Protein 3IQT (pdb70)

Organism: Escherichia coli O6:H1 (strain CFT073 / ATCC 700928 / UPEC) (NCBI:txid199310)

CATH classification: 1.20.120.160

Solvent-accessible surface area: 7344 Å² total

Foldseek 3Di:
DPDADPDDPDLLLAFVQVQLCVLQVVDPVSSLCLCLVVLVVVLLVVLVCLQVPVPDPCNLVSLVVSLVVCNNGRGNVVVLSVVQNVCVVVPHDSNVSNSSSVVVNVSVSNVVCSVPPVD

Secondary structure (DSSP, 8-state):
--------S-GGGT--HHHHHHHTTT-HHHHH----TTTHHHHHHHHHHHHTT---TTHHHHHHHHHHHHTTS-----HHHHHHHHHHHTT--GGGGHHHHHHHHH--HHHHHHHHHT-

Structure (mmCIF, N/CA/C/O backbone):
data_3IQT
#
_entry.id   3IQT
#
_cell.length_a   24.316
_cell.length_b   60.359
_cell.length_c   37.156
_cell.angle_alpha   90.000
_cell.angle_beta   108.210
_cell.angle_gamma   90.000
#
_symme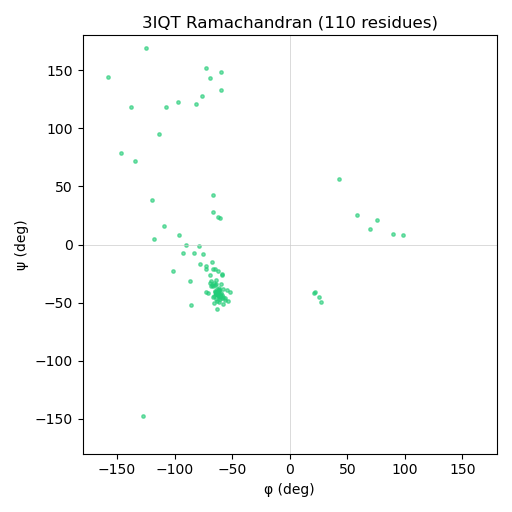try.space_group_name_H-M   'P 1 21 1'
#
loop_
_entity.id
_entity.type
_entity.pdbx_description
1 polymer 'Signal transduction histidine-protein kinase barA'
2 non-polymer 'CALCIUM ION'
3 non-polymer 2-[BIS-(2-HYDROXY-ETHYL)-AMINO]-2-HYDROXYMETHYL-PROPANE-1,3-DIOL
4 water water
#
loop_
_atom_site.group_PDB
_atom_site.id
_atom_site.type_symbol
_atom_site.label_atom_id
_atom_site.label_alt_id
_atom_site.label_comp_id
_atom_site.label_asym_id
_atom_site.label_entity_id
_atom_site.label_seq_id
_atom_site.pdbx_PDB_ins_code
_atom_site.Cartn_x
_atom_site.Cartn_y
_atom_site.Cartn_z
_atom_site.occupancy
_atom_site.B_iso_or_equiv
_atom_site.auth_seq_id
_atom_site.auth_comp_id
_atom_site.auth_asym_id
_atom_site.auth_atom_id
_atom_site.pdbx_PDB_model_num
ATOM 1 N N . SER A 1 1 ? -7.547 15.945 32.247 1.00 21.64 796 SER A N 1
ATOM 2 C CA . SER A 1 1 ? -7.172 17.383 32.278 1.00 21.69 796 SER A CA 1
ATOM 3 C C . SER A 1 1 ? -5.661 17.507 32.205 1.00 21.29 796 SER A C 1
ATOM 4 O O . SER A 1 1 ? -4.964 16.600 32.646 1.00 21.63 796 SER A O 1
ATOM 7 N N . ASN A 1 2 ? -5.149 18.614 31.667 1.00 21.04 797 ASN A N 1
ATOM 8 C CA . ASN A 1 2 ? -3.681 18.863 31.696 1.00 20.98 797 ASN A CA 1
ATOM 9 C C . ASN A 1 2 ? -3.188 19.358 33.050 1.00 21.44 797 ASN A C 1
ATOM 10 O O . ASN A 1 2 ? -1.988 19.293 33.348 1.00 22.22 797 ASN A O 1
ATOM 15 N N . ALA A 1 3 ? -4.113 19.817 33.882 1.00 20.85 798 ALA A N 1
ATOM 16 C CA . ALA A 1 3 ? -3.776 20.506 35.116 1.00 21.01 798 ALA A CA 1
ATOM 17 C C . ALA A 1 3 ? -3.155 19.574 36.129 1.00 19.59 798 ALA A C 1
ATOM 18 O O . ALA A 1 3 ? -3.520 18.393 36.240 1.00 19.81 798 ALA A O 1
ATOM 20 N N . VAL A 1 4 ? -2.197 20.124 36.862 1.00 18.76 799 VAL A N 1
ATOM 21 C CA . VAL A 1 4 ? -1.770 19.521 38.121 1.00 17.77 799 VAL A CA 1
ATOM 22 C C . VAL A 1 4 ? -1.899 20.579 39.200 1.00 17.27 799 VAL A C 1
ATOM 23 O O . VAL A 1 4 ? -2.131 21.751 38.930 1.00 18.83 799 VAL A O 1
ATOM 27 N N . ASN A 1 5 ? -1.766 20.172 40.444 1.00 16.21 800 ASN A N 1
ATOM 28 C CA . ASN A 1 5 ? -1.868 21.113 41.516 1.00 16.78 800 ASN A CA 1
ATOM 29 C C . ASN A 1 5 ? -0.598 21.962 41.631 1.00 18.27 800 ASN A C 1
ATOM 30 O O . ASN A 1 5 ? 0.505 21.428 41.715 1.00 18.21 800 ASN A O 1
ATOM 35 N N . GLU A 1 6 ? -0.778 23.270 41.647 1.00 20.14 801 GLU A N 1
ATOM 36 C CA . GLU A 1 6 ? 0.326 24.195 41.862 1.00 21.75 801 GLU A CA 1
ATOM 37 C C . GLU A 1 6 ? 0.146 25.023 43.126 1.00 21.83 801 GLU A C 1
ATOM 38 O O . GLU A 1 6 ? 0.960 25.903 43.404 1.00 23.49 801 GLU A O 1
ATOM 44 N N . ILE A 1 7 ? -0.898 24.745 43.897 1.00 21.07 802 ILE A N 1
ATOM 45 C CA . ILE A 1 7 ? -1.094 25.428 45.177 1.00 21.50 802 ILE A CA 1
ATOM 46 C C . ILE A 1 7 ? -0.236 24.766 46.249 1.00 20.79 802 ILE A C 1
ATOM 47 O O . ILE A 1 7 ? -0.360 23.555 46.501 1.00 19.99 802 ILE A O 1
ATOM 52 N N . VAL A 1 8 ? 0.648 25.560 46.844 1.00 20.51 803 VAL A N 1
ATOM 53 C CA . VAL A 1 8 ? 1.385 25.151 48.034 1.00 20.53 803 VAL A CA 1
ATOM 54 C C . VAL A 1 8 ? 0.755 25.970 49.158 1.00 20.47 803 VAL A C 1
ATOM 55 O O . VAL A 1 8 ? 0.764 27.215 49.115 1.00 21.49 803 VAL A O 1
ATOM 59 N N . VAL A 1 9 ? 0.167 25.279 50.126 1.00 19.82 804 VAL A N 1
ATOM 60 C CA . VAL A 1 9 ? -0.716 25.939 51.094 1.00 20.26 804 VAL A CA 1
ATOM 61 C C . VAL A 1 9 ? 0.036 26.956 51.951 1.00 20.34 804 VAL A C 1
ATOM 62 O O . VAL A 1 9 ? -0.541 27.978 52.329 1.00 21.03 804 VAL A O 1
ATOM 66 N N . ASN A 1 10 ? 1.303 26.664 52.252 1.00 20.52 805 ASN A N 1
ATOM 67 C CA . ASN A 1 10 ? 2.188 27.507 53.058 1.00 20.79 805 ASN A CA 1
ATOM 68 C C . ASN A 1 10 ? 3.654 27.162 52.739 1.00 20.76 805 ASN A C 1
ATOM 69 O O . ASN A 1 10 ? 3.953 26.006 52.454 1.00 19.27 805 ASN A O 1
ATOM 74 N N . PRO A 1 11 ? 4.579 28.143 52.736 1.00 19.77 806 PRO A N 1
ATOM 75 C CA . PRO A 1 11 ? 5.968 27.766 52.414 1.00 20.17 806 PRO A CA 1
ATOM 76 C C . PRO A 1 11 ? 6.620 26.703 53.335 1.00 19.77 806 PRO A C 1
ATOM 77 O O . PRO A 1 11 ? 7.543 25.987 52.904 1.00 19.48 806 PRO A O 1
ATOM 81 N N . ASN A 1 12 ? 6.155 26.577 54.571 1.00 19.39 807 ASN A N 1
ATOM 82 C CA . ASN A 1 12 ? 6.630 25.488 55.444 1.00 19.57 807 ASN A CA 1
ATOM 83 C C . ASN A 1 12 ? 6.192 24.104 54.982 1.00 18.57 807 ASN A C 1
ATOM 84 O O . ASN A 1 12 ? 6.714 23.104 55.471 1.00 18.63 807 ASN A O 1
ATOM 89 N N . ALA A 1 13 ? 5.224 24.027 54.081 1.00 17.51 808 ALA A N 1
ATOM 90 C CA . ALA A 1 13 ? 4.861 22.778 53.463 1.00 17.39 808 ALA A CA 1
ATOM 91 C C . ALA A 1 13 ? 6.010 22.360 52.549 1.00 17.10 808 ALA A C 1
ATOM 92 O O . ALA A 1 13 ? 6.154 21.182 52.294 1.00 18.06 808 ALA A O 1
ATOM 94 N N . THR A 1 14 ? 6.809 23.317 52.048 1.00 15.42 809 THR A N 1
ATOM 95 C CA . THR A 1 14 ? 7.984 23.020 51.205 1.00 15.06 809 THR A CA 1
ATOM 96 C C . THR A 1 14 ? 9.257 22.725 52.004 1.00 14.84 809 THR A C 1
ATOM 97 O O . THR A 1 14 ? 9.924 21.710 51.793 1.00 14.31 809 THR A O 1
ATOM 101 N N . LEU A 1 15 ? 9.621 23.604 52.915 1.00 14.46 810 LEU A N 1
ATOM 102 C CA . LEU A 1 15 ? 10.803 23.423 53.751 1.00 15.34 810 LEU A CA 1
ATOM 103 C C . LEU A 1 15 ? 10.426 23.844 55.163 1.00 16.36 810 LEU A C 1
ATOM 104 O O . LEU A 1 15 ? 10.049 24.997 55.378 1.00 17.23 810 LEU A O 1
ATOM 109 N N . ASP A 1 16 ? 10.512 22.899 56.102 1.00 16.47 811 ASP A N 1
ATOM 110 C CA . ASP A 1 16 ? 10.247 23.127 57.522 1.00 17.19 811 ASP A CA 1
ATOM 111 C C . ASP A 1 16 ? 11.580 22.943 58.238 1.00 16.95 811 ASP A C 1
ATOM 112 O O . ASP A 1 16 ? 11.994 21.829 58.556 1.00 16.19 811 ASP A O 1
ATOM 117 N N . TRP A 1 17 ? 12.285 24.048 58.457 1.00 17.32 812 TRP A N 1
ATOM 118 C CA . TRP A 1 17 ? 13.630 24.005 59.018 1.00 17.50 812 TRP A CA 1
ATOM 119 C C . TRP A 1 17 ? 13.626 23.547 60.488 1.00 17.00 812 TRP A C 1
ATOM 120 O O . TRP A 1 17 ? 14.565 22.901 60.951 1.00 17.06 812 TRP A O 1
ATOM 131 N N . GLN A 1 18 ? 12.576 23.862 61.220 1.00 17.88 813 GLN A N 1
ATOM 132 C CA . GLN A 1 18 ? 12.545 23.367 62.595 1.00 18.05 813 GLN A CA 1
ATOM 133 C C . GLN A 1 18 ? 12.382 21.830 62.619 1.00 16.90 813 GLN A C 1
ATOM 134 O O . GLN A 1 18 ? 12.974 21.146 63.461 1.00 16.54 813 GLN A O 1
ATOM 140 N N . LEU A 1 19 ? 11.611 21.286 61.678 1.00 15.89 814 LEU A N 1
ATOM 141 C CA . LEU A 1 19 ? 11.551 19.824 61.466 1.00 14.98 814 LEU A CA 1
ATOM 142 C C . LEU A 1 19 ? 12.938 19.280 61.088 1.00 13.73 814 LEU A C 1
ATOM 143 O O . LEU A 1 19 ? 13.407 18.283 61.626 1.00 13.26 814 LEU A O 1
ATOM 148 N N . ALA A 1 20 ? 13.610 19.947 60.156 1.00 12.81 815 ALA A N 1
ATOM 149 C CA . ALA A 1 20 ? 14.945 19.534 59.745 1.00 12.94 815 ALA A CA 1
ATOM 150 C C . ALA A 1 20 ? 15.900 19.466 60.936 1.00 12.64 815 ALA A C 1
ATOM 151 O O . ALA A 1 20 ? 16.636 18.504 61.077 1.00 12.71 815 ALA A O 1
ATOM 153 N N . LEU A 1 21 ? 15.910 20.505 61.765 1.00 13.75 816 LEU A N 1
ATOM 154 C CA . LEU A 1 21 ? 16.782 20.509 62.932 1.00 14.25 816 LEU A CA 1
ATOM 155 C C . LEU A 1 21 ? 16.429 19.386 63.874 1.00 13.51 816 LEU A C 1
ATOM 156 O O . LEU A 1 21 ? 17.315 18.717 64.401 1.00 14.30 816 LEU A O 1
ATOM 161 N N . ARG A 1 22 ? 15.124 19.174 64.080 1.00 13.76 817 ARG A N 1
ATOM 162 C CA . ARG A 1 22 ? 14.638 18.096 64.950 1.00 14.01 817 ARG A CA 1
ATOM 163 C C . ARG A 1 22 ? 15.086 16.702 64.512 1.00 13.14 817 ARG A C 1
ATOM 164 O O . ARG A 1 22 ? 15.197 15.793 65.346 1.00 14.08 817 ARG A O 1
ATOM 172 N N . GLN A 1 23 ? 15.359 16.529 63.219 1.00 13.08 818 GLN A N 1
ATOM 173 C CA . GLN A 1 23 ? 15.815 15.265 62.676 1.00 13.14 818 GLN A CA 1
ATOM 174 C C . GLN A 1 23 ? 17.341 15.122 62.617 1.00 12.79 818 GLN A C 1
ATOM 175 O O . GLN A 1 23 ? 17.856 14.049 62.294 1.00 14.05 818 GLN A O 1
ATOM 181 N N . ALA A 1 24 ? 18.038 16.213 62.919 1.00 12.90 819 ALA A N 1
ATOM 182 C CA . ALA A 1 24 ? 19.503 16.294 62.833 1.00 13.37 819 ALA A CA 1
ATOM 183 C C . ALA A 1 24 ? 20.125 16.606 64.200 1.00 14.02 819 ALA A C 1
ATOM 184 O O . ALA A 1 24 ? 21.111 17.344 64.306 1.00 15.45 819 ALA A O 1
ATOM 186 N N . ALA A 1 25 ? 19.554 16.024 65.249 1.00 13.78 820 ALA A N 1
ATOM 187 C CA . ALA A 1 25 ? 20.071 16.192 66.620 1.00 15.16 820 ALA A CA 1
ATOM 188 C C . ALA A 1 25 ? 20.117 17.638 67.073 1.00 15.73 820 ALA A C 1
ATOM 189 O O . ALA A 1 25 ? 20.904 18.005 67.965 1.00 17.13 820 ALA A O 1
ATOM 191 N N . GLY A 1 26 ? 19.268 18.465 66.485 1.00 16.12 821 GLY A N 1
ATOM 192 C CA . GLY A 1 26 ? 19.234 19.890 66.742 1.00 16.75 821 GLY A CA 1
ATOM 193 C C . GLY A 1 26 ? 20.426 20.665 66.205 1.00 18.02 821 GLY A C 1
ATOM 194 O O . GLY A 1 26 ? 20.620 21.818 66.598 1.00 20.24 821 GLY A O 1
ATOM 195 N N . LYS A 1 27 ? 21.233 20.045 65.343 1.00 17.99 822 LYS A N 1
ATOM 196 C CA . LYS A 1 27 ? 22.514 20.639 64.879 1.00 19.05 822 LYS A CA 1
ATOM 197 C C . LYS A 1 27 ? 22.368 21.331 63.536 1.00 19.17 822 LYS A C 1
ATOM 198 O O . LYS A 1 27 ? 21.963 20.719 62.551 1.00 18.23 822 LYS A O 1
ATOM 204 N N . THR A 1 28 ? 22.705 22.606 63.476 1.00 19.05 823 THR A N 1
ATOM 205 C CA . THR A 1 28 ? 22.641 23.380 62.247 1.00 19.96 823 THR A CA 1
ATOM 206 C C . THR A 1 28 ? 23.550 22.776 61.174 1.00 19.42 823 THR A C 1
ATOM 207 O O . THR A 1 28 ? 23.115 22.624 60.014 1.00 19.35 823 THR A O 1
ATOM 211 N N . ASP A 1 29 ? 24.762 22.379 61.546 1.00 20.34 824 ASP A N 1
ATOM 212 C CA . ASP A 1 29 ? 25.718 21.829 60.572 1.00 21.20 824 ASP A CA 1
ATOM 213 C C . ASP A 1 29 ? 25.223 20.511 59.984 1.00 19.82 824 ASP A C 1
ATOM 214 O O . ASP A 1 29 ? 25.321 20.272 58.772 1.00 19.14 824 ASP A O 1
ATOM 219 N N . LEU A 1 30 ? 24.644 19.659 60.809 1.00 19.27 825 LEU A N 1
ATOM 220 C CA . LEU A 1 30 ? 24.149 18.425 60.277 1.00 18.53 825 LEU A CA 1
ATOM 221 C C . LEU A 1 30 ? 22.905 18.661 59.411 1.00 16.93 825 LEU A C 1
ATOM 222 O O . LEU A 1 30 ? 22.796 18.044 58.363 1.00 16.61 825 LEU A O 1
ATOM 227 N N . ALA A 1 31 ? 21.980 19.528 59.829 1.00 14.97 826 ALA A N 1
ATOM 228 C CA . ALA A 1 31 ? 20.790 19.830 59.022 1.00 14.59 826 ALA A CA 1
ATOM 229 C C . ALA A 1 31 ? 21.198 20.448 57.672 1.00 14.68 826 ALA A C 1
ATOM 230 O O . ALA A 1 31 ? 20.617 20.142 56.604 1.00 14.23 826 ALA A O 1
ATOM 232 N N . ARG A 1 32 ? 22.232 21.286 57.704 1.00 15.49 827 ARG A N 1
ATOM 233 C CA . ARG A 1 32 ? 22.814 21.881 56.504 1.00 16.72 827 ARG A CA 1
ATOM 234 C C . ARG A 1 32 ? 23.275 20.818 55.542 1.00 15.44 827 ARG A C 1
ATOM 235 O O . ARG A 1 32 ? 22.899 20.832 54.346 1.00 15.37 827 ARG A O 1
ATOM 243 N N . ASP A 1 33 ? 24.062 19.886 56.059 1.00 15.74 828 ASP A N 1
ATOM 244 C CA . ASP A 1 33 ? 24.646 18.841 55.251 1.00 15.78 828 ASP A CA 1
ATOM 245 C C . ASP A 1 33 ? 23.618 17.900 54.698 1.00 14.53 828 ASP A C 1
ATOM 246 O O . ASP A 1 33 ? 23.753 17.452 53.563 1.00 14.38 828 ASP A O 1
ATOM 267 N N . LEU A 1 35 ? 20.389 18.693 54.030 1.00 12.48 830 LEU A N 1
ATOM 268 C CA . LEU A 1 35 ? 19.667 19.420 52.997 1.00 12.67 830 LEU A CA 1
ATOM 269 C C . LEU A 1 35 ? 20.520 19.494 51.719 1.00 12.11 830 LEU A C 1
ATOM 270 O O . LEU A 1 35 ? 20.014 19.280 50.615 1.00 12.71 830 LEU A O 1
ATOM 275 N N . GLN A 1 36 ? 21.819 19.744 51.879 1.00 12.25 831 GLN A N 1
ATOM 276 C CA . GLN A 1 36 ? 22.729 19.809 50.755 1.00 12.28 831 GLN A CA 1
ATOM 277 C C . GLN A 1 36 ? 22.745 18.475 50.024 1.00 11.24 831 GLN A C 1
ATOM 278 O O . GLN A 1 36 ? 22.700 18.421 48.795 1.00 12.08 831 GLN A O 1
ATOM 292 N N . LEU A 1 38 ? 20.439 16.159 50.015 1.00 11.41 833 LEU A N 1
ATOM 293 C CA . LEU A 1 38 ? 19.155 15.985 49.332 1.00 11.25 833 LEU A CA 1
ATOM 294 C C . LEU A 1 38 ? 19.154 16.731 48.007 1.00 10.75 833 LEU A C 1
ATOM 295 O O . LEU A 1 38 ? 18.792 16.180 46.973 1.00 10.97 833 LEU A O 1
ATOM 300 N N . LEU A 1 39 ? 19.556 17.996 48.023 1.00 10.56 834 LEU A N 1
ATOM 301 C CA . LEU A 1 39 ? 19.604 18.803 46.796 1.00 10.92 834 LEU A CA 1
ATOM 302 C C . LEU A 1 39 ? 20.499 18.161 45.751 1.00 10.64 834 LEU A C 1
ATOM 303 O O . LEU A 1 39 ? 20.215 18.222 44.557 1.00 11.19 834 LEU A O 1
ATOM 308 N N . ASP A 1 40 ? 21.600 17.578 46.192 1.00 10.79 835 ASP A N 1
ATOM 309 C CA . ASP A 1 40 ? 22.561 16.941 45.264 1.00 11.08 835 ASP A CA 1
ATOM 310 C C . ASP A 1 40 ? 22.061 15.632 44.675 1.00 9.94 835 ASP A C 1
ATOM 311 O O . ASP A 1 40 ? 22.559 15.190 43.655 1.00 11.01 835 ASP A O 1
ATOM 316 N N . PHE A 1 41 ? 21.094 15.013 45.346 1.00 9.85 836 PHE A N 1
ATOM 317 C CA . PHE A 1 41 ? 20.453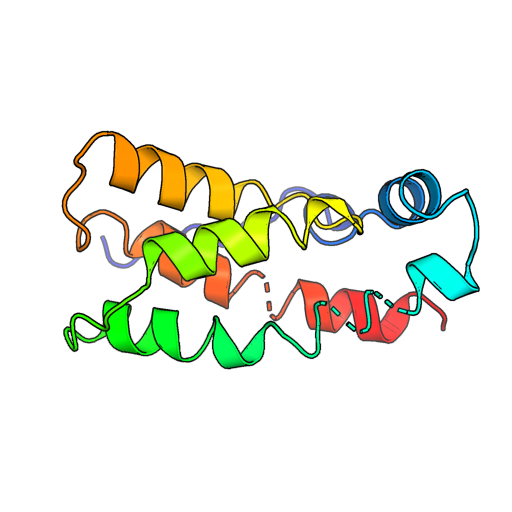 13.782 44.871 1.00 9.78 836 PHE A CA 1
ATOM 318 C C . PHE A 1 41 ? 19.268 14.048 43.915 1.00 10.20 836 PHE A C 1
ATOM 319 O O . PHE A 1 41 ? 18.997 13.252 43.016 1.00 10.94 836 PHE A O 1
ATOM 327 N N . LEU A 1 42 ? 18.568 15.159 44.113 1.00 10.49 837 LEU A N 1
ATOM 328 C CA . LEU A 1 42 ? 17.347 15.413 43.349 1.00 10.49 837 LEU A CA 1
ATOM 329 C C . LEU A 1 42 ? 17.507 15.295 41.838 1.00 10.96 837 LEU A C 1
ATOM 330 O O . LEU A 1 42 ? 16.602 14.773 41.193 1.00 11.05 837 LEU A O 1
ATOM 335 N N . PRO A 1 43 ? 18.621 15.786 41.253 1.00 10.93 838 PRO A N 1
ATOM 336 C CA . PRO A 1 43 ? 18.691 15.680 39.786 1.00 11.30 838 PRO A CA 1
ATOM 337 C C . PRO A 1 43 ? 18.619 14.262 39.225 1.00 11.77 838 PRO A C 1
ATOM 338 O O . PRO A 1 43 ? 18.075 14.035 38.145 1.00 12.25 838 PRO A O 1
ATOM 342 N N . GLU A 1 44 ? 19.163 13.291 39.943 1.00 11.50 839 GLU A N 1
ATOM 343 C CA . GLU A 1 44 ? 19.064 11.899 39.512 1.00 12.72 839 GLU A CA 1
ATOM 344 C C . GLU A 1 44 ? 17.583 11.487 39.490 1.00 11.98 839 GLU A C 1
ATOM 345 O O . GLU A 1 44 ? 17.105 10.823 38.555 1.00 12.77 839 GLU A O 1
ATOM 351 N N . VAL A 1 45 ? 16.849 11.874 40.520 1.00 11.08 840 VAL A N 1
ATOM 352 C CA . VAL A 1 45 ? 15.421 11.558 40.597 1.00 11.15 840 VAL A CA 1
ATOM 353 C C . VAL A 1 45 ? 14.649 12.292 39.496 1.00 11.91 840 VAL A C 1
ATOM 354 O O . VAL A 1 45 ? 13.820 11.687 38.803 1.00 12.16 840 VAL A O 1
ATOM 358 N N . ARG A 1 46 ? 14.944 13.570 39.307 1.00 11.46 841 ARG A N 1
ATOM 359 C CA A ARG A 1 46 ? 14.305 14.348 38.242 0.50 11.70 841 ARG A CA 1
ATOM 360 C CA B ARG A 1 46 ? 14.305 14.351 38.246 0.50 12.01 841 ARG A CA 1
ATOM 361 C C . ARG A 1 46 ? 14.439 13.637 36.911 1.00 11.63 841 ARG A C 1
ATOM 362 O O . ARG A 1 46 ? 13.477 13.534 36.133 1.00 11.96 841 ARG A O 1
ATOM 377 N N . ASN A 1 47 ? 15.647 13.185 36.608 1.00 11.40 842 ASN A N 1
ATOM 378 C CA . ASN A 1 47 ? 15.894 12.611 35.306 1.00 11.32 842 ASN A CA 1
ATOM 379 C C . ASN A 1 47 ? 15.075 11.341 35.095 1.00 11.39 842 ASN A C 1
ATOM 380 O O . ASN A 1 47 ? 14.475 11.141 34.030 1.00 12.63 842 ASN A O 1
ATOM 385 N N . LYS A 1 48 ? 15.005 10.484 36.107 1.00 11.68 843 LYS A N 1
ATOM 386 C CA . LYS A 1 48 ? 14.209 9.265 36.018 1.00 12.59 843 LYS A CA 1
ATOM 387 C C . LYS A 1 48 ? 12.716 9.580 35.876 1.00 12.62 843 LYS A C 1
ATOM 388 O O . LYS A 1 48 ? 12.005 8.928 35.104 1.00 12.27 843 LYS A O 1
ATOM 394 N N . VAL A 1 49 ? 12.245 10.545 36.644 1.00 11.76 844 VAL A N 1
ATOM 395 C CA . VAL A 1 49 ? 10.842 10.940 36.587 1.00 11.78 844 VAL A CA 1
ATOM 396 C C . VAL A 1 49 ? 10.476 11.514 35.215 1.00 11.46 844 VAL A C 1
ATOM 397 O O . VAL A 1 49 ? 9.431 11.153 34.648 1.00 12.03 844 VAL A O 1
ATOM 401 N N . GLU A 1 50 ? 11.347 12.330 34.646 1.00 11.03 845 GLU A N 1
ATOM 402 C CA . GLU A 1 50 ? 11.121 12.860 33.304 1.00 12.26 845 GLU A CA 1
ATOM 403 C C . GLU A 1 50 ? 11.065 11.726 32.282 1.00 13.18 845 GLU A C 1
ATOM 404 O O . GLU A 1 50 ? 10.210 11.728 31.386 1.00 13.52 845 GLU A O 1
ATOM 410 N N . GLU A 1 51 ? 11.968 10.756 32.390 1.00 13.36 846 GLU A N 1
ATOM 411 C CA . GLU A 1 51 ? 11.959 9.590 31.486 1.00 14.47 846 GLU A CA 1
ATOM 412 C C . GLU A 1 51 ? 10.610 8.852 31.566 1.00 14.20 846 GLU A C 1
ATOM 413 O O . GLU A 1 51 ? 10.027 8.477 30.551 1.00 14.27 846 GLU A O 1
ATOM 419 N N . GLN A 1 52 ? 10.123 8.633 32.775 1.00 13.76 847 GLN A N 1
ATOM 420 C CA . GLN A 1 52 ? 8.832 8.010 32.992 1.00 14.12 847 GLN A CA 1
ATOM 421 C C . GLN A 1 52 ? 7.706 8.820 32.336 1.00 14.19 847 GLN A C 1
ATOM 422 O O . GLN A 1 52 ? 6.827 8.262 31.653 1.00 15.78 847 GLN A O 1
ATOM 428 N N . LEU A 1 53 ? 7.721 10.133 32.537 1.00 14.14 848 LEU A N 1
ATOM 429 C CA . LEU A 1 53 ? 6.683 11.028 32.027 1.00 14.02 848 LEU A CA 1
ATOM 430 C C . LEU A 1 53 ? 6.596 11.045 30.502 1.00 15.37 848 LEU A C 1
ATOM 431 O O . LEU A 1 53 ? 5.561 11.412 29.955 1.00 16.31 848 LEU A O 1
ATOM 436 N N . VAL A 1 54 ? 7.676 10.676 29.818 1.00 16.20 849 VAL A N 1
ATOM 437 C CA . VAL A 1 54 ? 7.677 10.662 28.343 1.00 18.93 849 VAL A CA 1
ATOM 438 C C . VAL A 1 54 ? 7.690 9.255 27.733 1.00 19.81 849 VAL A C 1
ATOM 439 O O . VAL A 1 54 ? 7.850 9.109 26.505 1.00 22.62 849 VAL A O 1
ATOM 443 N N . GLY A 1 55 ? 7.372 8.236 28.510 1.00 21.23 850 GLY A N 1
ATOM 444 C CA . GL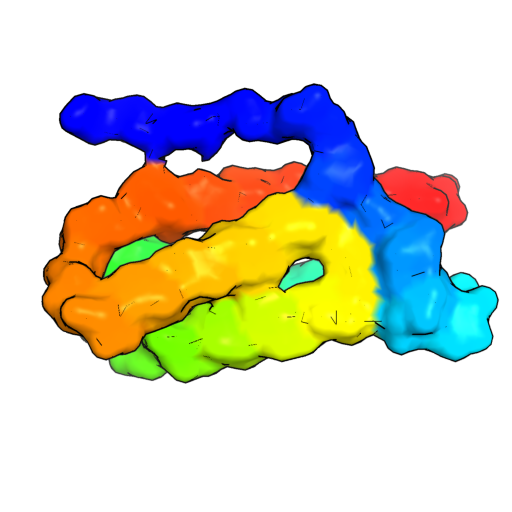Y A 1 55 ? 7.119 6.905 27.964 1.00 22.30 850 GLY A CA 1
ATOM 445 C C . GLY A 1 55 ? 8.326 5.998 27.849 1.00 23.30 850 GLY A C 1
ATOM 446 O O . GLY A 1 55 ? 8.209 4.915 27.282 1.00 24.67 850 GLY A O 1
ATOM 447 N N . GLU A 1 56 ? 9.470 6.393 28.414 1.00 22.79 851 GLU A N 1
ATOM 448 C CA . GLU A 1 56 ? 10.678 5.566 28.346 1.00 22.97 851 GLU A CA 1
ATOM 449 C C . GLU A 1 56 ? 10.651 4.356 29.282 1.00 22.97 851 GLU A C 1
ATOM 450 O O . GLU A 1 56 ? 11.526 3.509 29.182 1.00 23.48 851 GLU A O 1
ATOM 456 N N . ASN A 1 57 ? 9.652 4.259 30.164 1.00 22.04 852 ASN A N 1
ATOM 457 C CA . ASN A 1 57 ? 9.487 3.144 31.094 1.00 22.85 852 ASN A CA 1
ATOM 458 C C . ASN A 1 57 ? 10.829 2.777 31.697 1.00 21.82 852 ASN A C 1
ATOM 459 O O . ASN A 1 57 ? 11.272 1.632 31.582 1.00 23.36 852 ASN A O 1
ATOM 464 N N . PRO A 1 58 ? 11.505 3.752 32.335 1.00 20.40 853 PRO A N 1
ATOM 465 C CA . PRO A 1 58 ? 12.778 3.451 32.964 1.00 20.14 853 PRO A CA 1
ATOM 466 C C . PRO A 1 58 ? 12.685 2.384 34.042 1.00 21.17 853 PRO A C 1
ATOM 467 O O . PRO A 1 58 ? 11.687 2.293 34.740 1.00 22.36 853 PRO A O 1
ATOM 471 N N . GLU A 1 59 ? 13.751 1.613 34.205 1.00 22.04 854 GLU A N 1
ATOM 472 C CA . 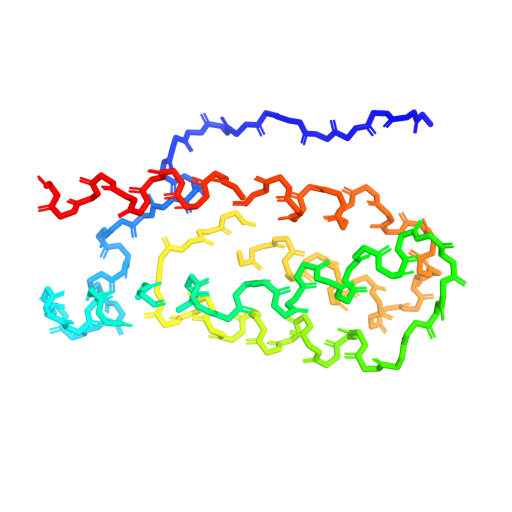GLU A 1 59 ? 13.855 0.675 35.302 1.00 23.32 854 GLU A CA 1
ATOM 473 C C . GLU A 1 59 ? 14.083 1.430 36.607 1.00 22.66 854 GLU A C 1
ATOM 474 O O . GLU A 1 59 ? 14.624 2.533 36.610 1.00 22.86 854 GLU A O 1
ATOM 480 N N . GLY A 1 60 ? 13.631 0.829 37.689 1.00 22.30 855 GLY A N 1
ATOM 481 C CA . GLY A 1 60 ? 13.957 1.298 39.026 1.00 21.55 855 GLY A CA 1
ATOM 482 C C . GLY A 1 60 ? 13.238 2.540 39.510 1.00 20.93 855 GLY A C 1
ATOM 483 O O . GLY A 1 60 ? 13.725 3.169 40.444 1.00 21.04 855 GLY A O 1
ATOM 484 N N . LEU A 1 61 ? 12.088 2.896 38.930 1.00 19.83 856 LEU A N 1
ATOM 485 C CA . LEU A 1 61 ? 11.372 4.118 39.352 1.00 18.87 856 LEU A CA 1
ATOM 486 C C . LEU A 1 61 ? 10.904 4.035 40.800 1.00 17.90 856 LEU A C 1
ATOM 487 O O . LEU A 1 61 ? 11.205 4.917 41.600 1.00 15.96 856 LEU A O 1
ATOM 492 N N . VAL A 1 62 ? 10.136 3.007 41.150 1.00 18.19 857 VAL A N 1
ATOM 493 C CA . VAL A 1 62 ? 9.571 2.945 42.499 1.00 18.77 857 VAL A CA 1
ATOM 494 C C . VAL A 1 62 ? 10.689 2.855 43.549 1.00 17.78 857 VAL A C 1
ATOM 495 O O . VAL A 1 62 ? 10.600 3.484 44.604 1.00 16.64 857 VAL A O 1
ATOM 499 N N . ASP A 1 63 ? 11.753 2.121 43.270 1.00 17.42 858 ASP A N 1
ATOM 500 C CA . ASP A 1 63 ? 12.850 2.046 44.223 1.00 18.36 858 ASP A CA 1
ATOM 501 C C . ASP A 1 63 ? 13.569 3.395 44.397 1.00 16.37 858 ASP A C 1
ATOM 502 O O . ASP A 1 63 ? 13.970 3.738 45.510 1.00 15.76 858 ASP A O 1
ATOM 507 N N . LEU A 1 64 ? 13.659 4.202 43.346 1.00 15.68 859 LEU A N 1
ATOM 508 C CA . LEU A 1 64 ? 14.261 5.519 43.468 1.00 14.63 859 LEU A CA 1
ATOM 509 C C . LEU A 1 64 ? 13.339 6.474 44.232 1.00 13.66 859 LEU A C 1
ATOM 510 O O . LEU A 1 64 ? 13.812 7.260 45.062 1.00 12.75 859 LEU A O 1
ATOM 515 N N . ILE A 1 65 ? 12.038 6.425 43.972 1.00 13.10 860 ILE A N 1
ATOM 516 C CA . ILE A 1 65 ? 11.076 7.235 44.749 1.00 13.04 860 ILE A CA 1
ATOM 517 C C . ILE A 1 65 ? 11.101 6.840 46.228 1.00 12.48 860 ILE A C 1
ATOM 518 O O . ILE A 1 65 ? 11.063 7.687 47.105 1.00 11.85 860 ILE A O 1
ATOM 523 N N . HIS A 1 66 ? 11.231 5.544 46.507 1.00 12.18 861 HIS A N 1
ATOM 524 C CA . HIS A 1 66 ? 11.363 5.074 47.864 1.00 12.38 861 HIS A CA 1
ATOM 525 C C . HIS A 1 66 ? 12.614 5.641 48.531 1.00 11.98 861 HIS A C 1
ATOM 526 O O . HIS A 1 66 ? 12.569 6.072 49.689 1.00 12.83 861 HIS A O 1
ATOM 533 N N . LYS A 1 67 ? 13.733 5.637 47.811 1.00 12.45 862 LYS A N 1
ATOM 534 C CA . LYS A 1 67 ? 14.961 6.220 48.333 1.00 13.04 862 LYS A CA 1
ATOM 535 C C . LYS A 1 67 ? 14.797 7.692 48.615 1.00 12.30 862 LYS A C 1
ATOM 536 O O . LYS A 1 67 ? 15.271 8.168 49.650 1.00 13.54 862 LYS A O 1
ATOM 542 N N . LEU A 1 68 ? 14.131 8.437 47.728 1.00 11.87 863 LEU A N 1
ATOM 543 C CA . LEU A 1 68 ? 13.911 9.856 47.985 1.00 11.53 863 LEU A CA 1
ATOM 544 C C . LEU A 1 68 ? 13.019 10.050 49.201 1.00 11.53 863 LEU A C 1
ATOM 545 O O . LEU A 1 68 ? 13.303 10.906 50.016 1.00 11.57 863 LEU A O 1
ATOM 550 N N . HIS A 1 69 ? 11.984 9.228 49.355 1.00 11.60 864 HIS A N 1
ATOM 551 C CA . HIS A 1 69 ? 11.116 9.310 50.518 1.00 12.50 864 HIS A CA 1
ATOM 552 C C . HIS A 1 69 ? 11.928 9.167 51.795 1.00 13.02 864 HIS A C 1
ATOM 553 O O . HIS A 1 69 ? 11.750 9.929 52.752 1.00 14.12 864 HIS A O 1
ATOM 560 N N . GLY A 1 70 ? 12.809 8.180 51.812 1.00 14.05 865 GLY A N 1
ATOM 561 C CA . GLY A 1 70 ? 13.657 7.963 52.981 1.00 15.25 865 GLY A CA 1
ATOM 562 C C . GLY A 1 70 ? 14.585 9.133 53.231 1.00 15.56 865 GLY A C 1
ATOM 563 O O . GLY A 1 70 ? 14.771 9.559 54.376 1.00 17.00 865 GLY A O 1
ATOM 564 N N A SER A 1 71 ? 15.199 9.651 52.188 0.70 15.48 866 SER A N 1
ATOM 565 N N B SER A 1 71 ? 15.194 9.646 52.160 0.30 15.54 866 SER A N 1
ATOM 566 C CA A SER A 1 71 ? 16.085 10.796 52.305 0.70 15.31 866 SER A CA 1
ATOM 567 C CA B SER A 1 71 ? 16.085 10.819 52.206 0.30 15.18 866 SER A CA 1
ATOM 568 C C A SER A 1 71 ? 15.345 12.010 52.880 0.70 14.28 866 SER A C 1
ATOM 569 C C B SER A 1 71 ? 15.380 12.036 52.808 0.30 14.65 866 SER A C 1
ATOM 570 O O A SER A 1 71 ? 15.866 12.727 53.734 0.70 14.64 866 SER A O 1
ATOM 571 O O B SER A 1 71 ? 15.971 12.781 53.592 0.30 15.01 866 SER A O 1
ATOM 576 N N . CYS A 1 72 ? 14.124 12.245 52.428 1.00 14.00 867 CYS A N 1
ATOM 577 C CA . CYS A 1 72 ? 13.340 13.345 52.970 1.00 13.85 867 CYS A CA 1
ATOM 578 C C . CYS A 1 72 ? 13.197 13.272 54.482 1.00 13.84 867 CYS A C 1
ATOM 579 O O . CYS A 1 72 ? 13.186 14.293 55.161 1.00 14.21 867 CYS A O 1
ATOM 582 N N . GLY A 1 73 ? 13.129 12.063 55.008 1.00 14.97 868 GLY A N 1
ATOM 583 C CA . GLY A 1 73 ? 12.997 11.855 56.423 1.00 16.04 868 GLY A CA 1
ATOM 584 C C . GLY A 1 73 ? 14.191 12.330 57.228 1.00 15.34 868 GLY A C 1
ATOM 585 O O . GLY A 1 73 ? 14.060 12.573 58.442 1.00 17.93 868 GLY A O 1
ATOM 586 N N . TYR A 1 74 ? 15.346 12.479 56.602 1.00 14.88 869 TYR A N 1
ATOM 587 C CA . TYR A 1 74 ? 16.518 13.033 57.285 1.00 15.26 869 TYR A CA 1
ATOM 588 C C . TYR A 1 74 ? 16.543 14.538 57.321 1.00 15.05 869 TYR A C 1
ATOM 589 O O . TYR A 1 74 ? 17.415 15.115 57.985 1.00 15.84 869 TYR A O 1
ATOM 598 N N . SER A 1 75 ? 15.602 15.171 56.620 1.00 13.64 870 SER A N 1
ATOM 599 C CA . SER A 1 75 ? 15.523 16.640 56.514 1.00 14.06 870 SER A CA 1
ATOM 600 C C . SER A 1 75 ? 14.104 17.083 56.890 1.00 13.19 870 SER A C 1
ATOM 601 O O . SER A 1 75 ? 13.463 16.451 57.744 1.00 14.70 870 SER A O 1
ATOM 604 N N . GLY A 1 76 ? 13.595 18.155 56.286 1.00 12.41 871 GLY A N 1
ATOM 605 C CA . GLY A 1 76 ? 12.292 18.708 56.612 1.00 12.90 871 GLY A CA 1
ATOM 606 C C . GLY A 1 76 ? 11.656 19.293 55.375 1.00 11.83 871 GLY A C 1
ATOM 607 O O . GLY A 1 76 ? 11.642 20.501 55.188 1.00 13.47 871 GLY A O 1
ATOM 608 N N . VAL A 1 77 ? 11.097 18.421 54.547 1.00 11.70 872 VAL A N 1
ATOM 609 C CA . VAL A 1 77 ? 10.527 18.777 53.252 1.00 11.12 872 VAL A CA 1
ATOM 610 C C . VAL A 1 77 ? 9.151 18.093 53.106 1.00 11.71 872 VAL A C 1
ATOM 611 O O . VAL A 1 77 ? 8.975 17.143 52.358 1.00 12.08 872 VAL A O 1
ATOM 615 N N . PRO A 1 78 ? 8.159 18.588 53.853 1.00 12.61 873 PRO A N 1
ATOM 616 C CA . PRO A 1 78 ? 6.927 17.801 53.978 1.00 13.77 873 PRO A CA 1
ATOM 617 C C . PRO A 1 78 ? 6.177 17.503 52.688 1.00 12.96 873 PRO A C 1
ATOM 618 O O . PRO A 1 78 ? 5.722 16.385 52.492 1.00 14.00 873 PRO A O 1
ATOM 622 N N . ARG A 1 79 ? 6.002 18.488 51.817 1.00 13.10 874 ARG A N 1
ATOM 623 C CA . ARG A 1 79 ? 5.264 18.244 50.579 1.00 12.47 874 ARG A CA 1
ATOM 624 C C . ARG A 1 79 ? 5.952 17.206 49.709 1.00 12.56 874 ARG A C 1
ATOM 625 O O . ARG A 1 79 ? 5.309 16.302 49.154 1.00 13.92 874 ARG A O 1
ATOM 641 N N . LYS A 1 81 ? 8.042 14.871 50.664 1.00 12.95 876 LYS A N 1
ATOM 642 C CA . LYS A 1 81 ? 7.977 13.561 51.309 1.00 13.43 876 LYS A CA 1
ATOM 643 C C . LYS A 1 81 ? 6.605 12.916 51.058 1.00 13.29 876 LYS A C 1
ATOM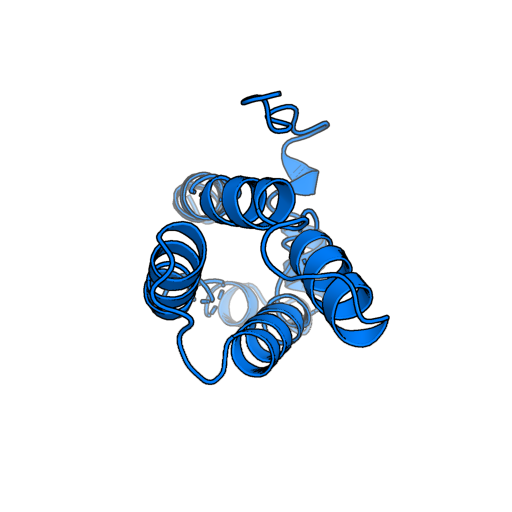 644 O O . LYS A 1 81 ? 6.506 11.750 50.717 1.00 14.09 876 LYS A O 1
ATOM 650 N N . ASN A 1 82 ? 5.561 13.702 51.214 1.00 13.65 877 ASN A N 1
ATOM 651 C CA . ASN A 1 82 ? 4.212 13.195 50.972 1.00 13.22 877 ASN A CA 1
ATOM 652 C C . ASN A 1 82 ? 3.900 12.888 49.510 1.00 13.42 877 ASN A C 1
ATOM 653 O O . ASN A 1 82 ? 3.147 11.961 49.210 1.00 14.12 877 ASN A O 1
ATOM 658 N N . LEU A 1 83 ? 4.461 13.650 48.584 1.00 13.06 878 LEU A N 1
ATOM 659 C CA . LEU A 1 83 ? 4.356 13.283 47.170 1.00 12.97 878 LEU A CA 1
ATOM 660 C C . LEU A 1 83 ? 4.985 11.925 46.902 1.00 12.39 878 LEU A C 1
ATOM 661 O O . LEU A 1 83 ? 4.430 11.089 46.194 1.00 13.60 878 LEU A O 1
ATOM 666 N N . CYS A 1 84 ? 6.159 11.693 47.485 1.00 13.00 879 CYS A N 1
ATOM 667 C CA . CYS A 1 84 ? 6.813 10.404 47.326 1.00 14.28 879 CYS A CA 1
ATOM 668 C C . CYS A 1 84 ? 5.943 9.290 47.910 1.00 14.04 879 CYS A C 1
ATOM 669 O O . CYS A 1 84 ? 5.850 8.215 47.338 1.00 14.75 879 CYS A O 1
ATOM 672 N N . GLN A 1 85 ? 5.305 9.566 49.040 1.00 15.20 880 GLN A N 1
ATOM 673 C CA . GLN A 1 85 ? 4.382 8.586 49.656 1.00 16.61 880 GLN A CA 1
ATOM 674 C C . GLN A 1 85 ? 3.203 8.328 48.725 1.00 16.78 880 GLN A C 1
ATOM 675 O O . GLN A 1 85 ? 2.866 7.159 48.469 1.00 18.33 880 GLN A O 1
ATOM 681 N N . LEU A 1 86 ? 2.569 9.373 48.213 1.00 17.07 881 LEU A N 1
ATOM 682 C CA . LEU A 1 86 ? 1.463 9.197 47.240 1.00 17.15 881 LEU A CA 1
ATOM 683 C C . LEU A 1 86 ? 1.876 8.338 46.054 1.00 16.23 881 LEU A C 1
ATOM 684 O O . LEU A 1 86 ? 1.154 7.431 45.640 1.00 17.24 881 LEU A O 1
ATOM 689 N N . ILE A 1 87 ? 3.018 8.647 45.450 1.00 14.46 882 ILE A N 1
ATOM 690 C CA . ILE A 1 87 ? 3.461 7.956 44.253 1.00 14.97 882 ILE A CA 1
ATOM 691 C C . ILE A 1 87 ? 3.765 6.498 44.582 1.00 15.51 882 ILE A C 1
ATOM 692 O O . ILE A 1 87 ? 3.276 5.606 43.912 1.00 16.19 882 ILE A O 1
ATOM 697 N N . GLU A 1 88 ? 4.550 6.263 45.624 1.00 16.28 883 GLU A N 1
ATOM 698 C CA . GLU A 1 88 ? 4.904 4.888 45.936 1.00 17.91 883 GLU A CA 1
ATOM 699 C C . GLU A 1 88 ? 3.682 4.096 46.361 1.00 17.42 883 GLU A C 1
ATOM 700 O O . GLU A 1 88 ? 3.521 2.944 45.956 1.00 18.69 883 GLU A O 1
ATOM 706 N N . GLN A 1 89 ? 2.834 4.673 47.207 1.00 17.04 884 GLN A N 1
ATOM 707 C CA . GLN A 1 89 ? 1.693 3.885 47.685 1.00 18.46 884 GLN A CA 1
ATOM 708 C C . GLN A 1 89 ? 0.688 3.553 46.582 1.00 18.80 884 GLN A C 1
ATOM 709 O O . GLN A 1 89 ? 0.105 2.467 46.577 1.00 19.62 884 GLN A O 1
ATOM 715 N N . GLN A 1 90 ? 0.479 4.472 45.640 1.00 18.61 885 GLN A N 1
ATOM 716 C CA . GLN A 1 90 ? -0.347 4.193 44.478 1.00 19.55 885 GLN A CA 1
ATOM 717 C C . GLN A 1 90 ? 0.268 3.105 43.607 1.00 19.83 885 GLN A C 1
ATOM 718 O O . GLN A 1 90 ? -0.459 2.181 43.214 1.00 20.26 885 GLN A O 1
ATOM 724 N N . LEU A 1 91 ? 1.571 3.193 43.319 1.00 19.97 886 LEU A N 1
ATOM 725 C CA . LEU A 1 91 ? 2.304 2.168 42.554 1.00 21.25 886 LEU A CA 1
ATOM 726 C C . LEU A 1 91 ? 2.221 0.801 43.241 1.00 21.79 886 LEU A C 1
ATOM 727 O O . LEU A 1 91 ? 1.925 -0.216 42.577 1.00 23.36 886 LEU A O 1
ATOM 732 N N . ARG A 1 92 ? 2.394 0.777 44.560 1.00 23.10 887 ARG A N 1
ATOM 733 C CA . ARG A 1 92 ? 2.302 -0.495 45.316 1.00 24.23 887 ARG A CA 1
ATOM 734 C C . ARG A 1 92 ? 0.903 -1.102 45.264 1.00 25.58 887 ARG A C 1
ATOM 735 O O . ARG A 1 92 ? 0.753 -2.323 45.267 1.00 26.24 887 ARG A O 1
ATOM 743 N N . SER A 1 93 ? -0.130 -0.265 45.248 1.00 26.40 888 SER A N 1
ATOM 744 C CA 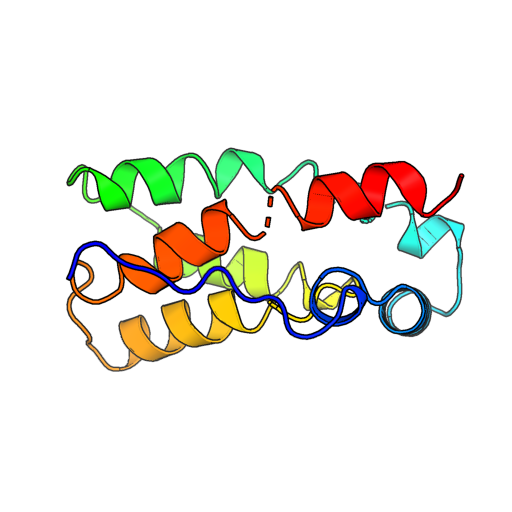. SER A 1 93 ? -1.509 -0.732 45.180 1.00 27.49 888 SER A CA 1
ATOM 745 C C . SER A 1 93 ? -1.933 -1.152 43.745 1.00 27.25 888 SER A C 1
ATOM 746 O O . SER A 1 93 ? -3.063 -1.609 43.540 1.00 29.17 888 SER A O 1
ATOM 749 N N . GLY A 1 94 ? -1.028 -1.022 42.780 1.00 26.89 889 GLY A N 1
ATOM 750 C CA . GLY A 1 94 ? -1.230 -1.543 41.421 1.00 26.64 889 GLY A CA 1
ATOM 751 C C . GLY A 1 94 ? -1.700 -0.526 40.400 1.00 26.98 889 GLY A C 1
ATOM 752 O O . GLY A 1 94 ? -2.047 -0.892 39.275 1.00 26.90 889 GLY A O 1
ATOM 753 N N . THR A 1 95 ? -1.716 0.743 40.787 1.00 26.47 890 THR A N 1
ATOM 754 C CA . THR A 1 95 ? -2.118 1.818 39.876 1.00 26.43 890 THR A CA 1
ATOM 755 C C . THR A 1 95 ? -1.196 1.850 38.661 1.00 27.02 890 THR A C 1
ATOM 756 O O . THR A 1 95 ? 0.031 1.778 38.803 1.00 26.73 890 THR A O 1
ATOM 760 N N . LYS A 1 96 ? -1.799 1.932 37.466 1.00 27.53 891 LYS A N 1
ATOM 761 C CA . LYS A 1 96 ? -1.043 2.119 36.244 1.00 28.50 891 LYS A CA 1
ATOM 762 C C . LYS A 1 96 ? -0.210 3.363 36.365 1.00 27.02 891 LYS A C 1
ATOM 763 O O . LYS A 1 96 ? -0.674 4.427 36.800 1.00 26.14 891 LYS A O 1
ATOM 769 N N A GLU A 1 97 ? 1.006 3.274 35.881 0.70 26.21 892 GLU A N 1
ATOM 770 N N B GLU A 1 97 ? 1.047 3.240 35.957 0.30 26.21 892 GLU A N 1
ATOM 771 C CA A GLU A 1 97 ? 1.967 4.320 36.072 0.70 25.19 892 GLU A CA 1
ATOM 772 C CA B GLU A 1 97 ? 2.007 4.325 36.038 0.30 25.33 892 GLU A CA 1
ATOM 773 C C A GLU A 1 97 ? 1.528 5.622 35.379 0.70 23.81 892 GLU A C 1
ATOM 774 C C B GLU A 1 97 ? 1.507 5.618 35.392 0.30 24.05 892 GLU A C 1
ATOM 775 O O A GLU A 1 97 ? 1.744 6.696 35.902 0.70 23.36 892 GLU A O 1
ATOM 776 O O B GLU A 1 97 ? 1.665 6.688 35.963 0.30 23.92 892 GLU A O 1
ATOM 787 N N . GLU A 1 98 ? 0.910 5.519 34.206 1.00 22.60 893 GLU A N 1
ATOM 788 C CA . GLU A 1 98 ? 0.449 6.719 33.487 1.00 21.21 893 GLU A CA 1
ATOM 789 C C . GLU A 1 98 ? -0.579 7.525 34.279 1.00 18.84 893 GLU A C 1
ATOM 790 O O . GLU A 1 98 ? -0.646 8.748 34.177 1.00 17.69 893 GLU A O 1
ATOM 796 N N . ASP A 1 99 ? -1.345 6.857 35.127 1.00 17.38 894 ASP A N 1
ATOM 797 C CA . ASP A 1 99 ? -2.310 7.555 35.964 1.00 16.80 894 ASP A CA 1
ATOM 798 C C . ASP A 1 99 ? -1.673 8.479 37.012 1.00 15.44 894 ASP A C 1
ATOM 799 O O . ASP A 1 99 ? -2.320 9.401 37.509 1.00 15.22 894 ASP A O 1
ATOM 804 N N . LEU A 1 100 ? -0.410 8.237 37.341 1.00 14.56 895 LEU A N 1
ATOM 805 C CA . LEU A 1 100 ? 0.271 8.983 38.386 1.00 14.67 895 LEU A CA 1
ATOM 806 C C . LEU A 1 100 ? 1.083 10.130 37.837 1.00 13.43 895 LEU A C 1
ATOM 807 O O . LEU A 1 100 ? 1.811 10.787 38.559 1.00 13.62 895 LEU A O 1
ATOM 812 N N . GLU A 1 101 ? 0.945 10.405 36.547 1.00 12.65 896 GLU A N 1
ATOM 813 C CA . GLU A 1 101 ? 1.686 11.531 35.983 1.00 11.99 896 GLU A CA 1
ATOM 814 C C . GLU A 1 101 ? 1.469 12.867 36.690 1.00 11.68 896 GLU A C 1
ATOM 815 O O . GLU A 1 101 ? 2.415 13.631 36.832 1.00 12.33 896 GLU A O 1
ATOM 821 N N . PRO A 1 102 ? 0.224 13.180 37.135 1.00 11.49 897 PRO A N 1
ATOM 822 C CA . PRO A 1 102 ? 0.112 14.464 37.834 1.00 11.95 897 PRO A CA 1
ATOM 823 C C . PRO A 1 102 ? 0.992 14.568 39.075 1.00 11.92 897 PRO A C 1
ATOM 824 O O . PRO A 1 102 ? 1.599 15.600 39.316 1.00 12.53 897 PRO A O 1
ATOM 828 N N . GLU A 1 103 ? 1.054 13.505 39.871 1.00 11.58 898 GLU A N 1
ATOM 829 C CA . GLU A 1 103 ? 1.897 13.523 41.066 1.00 11.87 898 GLU A CA 1
ATOM 830 C C . GLU A 1 103 ? 3.378 13.579 40.692 1.00 10.92 898 GLU A C 1
ATOM 831 O O . GLU A 1 103 ? 4.151 14.225 41.386 1.00 11.19 898 GLU A O 1
ATOM 837 N N . LEU A 1 104 ? 3.754 12.925 39.603 1.00 11.08 899 LEU A N 1
ATOM 838 C CA . LEU A 1 104 ? 5.147 13.014 39.139 1.00 10.65 899 LEU A CA 1
ATOM 839 C C . LEU A 1 104 ? 5.491 14.446 38.718 1.00 10.48 899 LEU A C 1
ATOM 840 O O . LEU A 1 104 ? 6.555 14.951 39.039 1.00 11.06 899 LEU A O 1
ATOM 845 N N . LEU A 1 105 ? 4.585 15.121 37.998 1.00 10.53 900 LEU A N 1
ATOM 846 C CA . LEU A 1 105 ? 4.798 16.508 37.622 1.00 10.99 900 LEU A CA 1
ATOM 847 C C . LEU A 1 105 ? 4.857 17.421 38.841 1.00 10.52 900 LEU A C 1
ATOM 848 O O . LEU A 1 105 ? 5.653 18.350 38.890 1.00 12.40 900 LEU A O 1
ATOM 853 N N . GLU A 1 106 ? 3.985 17.181 39.813 1.00 10.39 901 GLU A N 1
ATOM 854 C CA . GLU A 1 106 ? 4.019 17.931 41.047 1.00 9.96 901 GLU A CA 1
ATOM 855 C C . GLU A 1 106 ? 5.345 17.742 41.795 1.00 10.62 901 GLU A C 1
ATOM 856 O O . GLU A 1 106 ? 5.874 18.681 42.381 1.00 11.07 901 GLU A O 1
ATOM 862 N N . LEU A 1 107 ? 5.865 16.529 41.776 1.00 10.57 902 LEU A N 1
ATOM 863 C CA . LEU A 1 107 ? 7.168 16.268 42.405 1.00 10.31 902 LEU A CA 1
ATOM 864 C C . LEU A 1 107 ? 8.278 17.071 41.703 1.00 10.77 902 LEU A C 1
ATOM 865 O O . LEU A 1 107 ? 9.142 17.640 42.373 1.00 11.36 902 LEU A O 1
ATOM 870 N N . LEU A 1 108 ? 8.245 17.143 40.377 1.00 11.27 903 LEU A N 1
ATOM 871 C CA . LEU A 1 108 ? 9.233 17.962 39.662 1.00 11.51 903 LEU A CA 1
ATOM 872 C C . LEU A 1 108 ? 9.131 19.419 40.085 1.00 11.34 903 LEU A C 1
ATOM 873 O O . LEU A 1 108 ? 10.129 20.101 40.319 1.00 12.42 903 LEU A O 1
ATOM 878 N N . ASP A 1 109 ? 7.917 19.926 40.187 1.00 11.58 904 ASP A N 1
ATOM 879 C CA . ASP A 1 109 ? 7.710 21.291 40.638 1.00 12.51 904 ASP A CA 1
ATOM 880 C C . ASP A 1 109 ? 8.247 21.467 42.051 1.00 12.57 904 ASP A C 1
ATOM 881 O O . ASP A 1 109 ? 8.897 22.468 42.352 1.00 12.99 904 ASP A O 1
ATOM 886 N N . GLU A 1 110 ? 7.953 20.520 42.935 1.00 11.58 905 GLU A N 1
ATOM 887 C CA . GLU A 1 110 ? 8.373 20.663 44.314 1.00 11.75 905 GLU A CA 1
ATOM 888 C C . GLU A 1 110 ? 9.890 20.615 44.451 1.00 11.89 905 GLU A C 1
ATOM 889 O O . GLU A 1 110 ? 10.425 21.244 45.352 1.00 12.53 905 GLU A O 1
ATOM 903 N N . ASP A 1 112 ? 11.950 22.100 42.514 1.00 13.21 907 ASP A N 1
ATOM 904 C CA . ASP A 1 112 ? 12.335 23.494 42.303 1.00 14.92 907 ASP A CA 1
ATOM 905 C C . ASP A 1 112 ? 11.998 24.339 43.522 1.00 13.84 907 ASP A C 1
ATOM 906 O O . ASP A 1 112 ? 12.772 25.193 43.949 1.00 14.55 907 ASP A O 1
ATOM 911 N N . ASN A 1 113 ? 10.830 24.100 44.114 1.00 12.83 908 ASN A N 1
ATOM 912 C CA . ASN A 1 113 ? 10.440 24.875 45.291 1.00 13.33 908 ASN A CA 1
ATOM 913 C C . ASN A 1 113 ? 11.406 24.647 46.453 1.00 12.91 908 ASN A C 1
ATOM 914 O O . ASN A 1 113 ? 11.761 25.563 47.158 1.00 14.61 908 ASN A O 1
ATOM 919 N N . VAL A 1 114 ? 11.805 23.402 46.664 1.00 11.48 909 VAL A N 1
ATOM 920 C CA . VAL A 1 114 ? 12.739 23.073 47.734 1.00 12.02 909 VAL A CA 1
ATOM 921 C C . VAL A 1 114 ? 14.066 23.761 47.502 1.00 12.04 909 VAL A C 1
ATOM 922 O O . VAL A 1 114 ? 14.645 24.317 48.434 1.00 13.58 909 VAL A O 1
ATOM 926 N N . ALA A 1 115 ? 14.530 23.757 46.260 1.00 12.71 910 ALA A N 1
ATOM 927 C CA . ALA A 1 115 ? 15.806 24.410 45.944 1.00 13.43 910 ALA A CA 1
ATOM 928 C C . ALA A 1 115 ? 15.734 25.902 46.231 1.00 15.29 910 ALA A C 1
ATOM 929 O O . ALA A 1 115 ? 16.680 26.496 46.790 1.00 16.24 910 ALA A O 1
ATOM 931 N N . ARG A 1 116 ? 14.618 26.517 45.870 1.00 15.42 911 ARG A N 1
ATOM 932 C CA . ARG A 1 116 ? 14.460 27.948 46.127 1.00 17.30 911 ARG A CA 1
ATOM 933 C C . ARG A 1 116 ? 14.530 28.225 47.631 1.00 17.96 911 ARG A C 1
ATOM 934 O O . ARG A 1 116 ? 15.290 29.079 48.073 1.00 19.37 911 ARG A O 1
ATOM 942 N N . GLU A 1 117 ? 13.775 27.485 48.434 1.00 17.36 912 GLU A N 1
ATOM 943 C CA . GLU A 1 117 ? 13.834 27.670 49.894 1.00 17.87 912 GLU A CA 1
ATOM 944 C C . GLU A 1 117 ? 15.207 27.366 50.493 1.00 18.03 912 GLU A C 1
ATOM 945 O O . GLU A 1 117 ? 15.690 28.073 51.395 1.00 19.39 912 GLU A O 1
ATOM 951 N N . ALA A 1 118 ? 15.862 26.328 50.007 1.00 18.13 913 ALA A N 1
ATOM 952 C CA . ALA A 1 118 ? 17.180 25.909 50.489 1.00 18.81 913 ALA A CA 1
ATOM 953 C C . ALA A 1 118 ? 18.271 26.952 50.232 1.00 21.12 913 ALA A C 1
ATOM 954 O O . ALA A 1 118 ? 19.231 27.064 51.001 1.00 22.14 913 ALA A O 1
ATOM 956 N N . SER A 1 119 ? 18.114 27.710 49.156 1.00 22.07 914 SER A N 1
ATOM 957 C CA . SER A 1 119 ? 19.128 28.674 48.778 1.00 23.89 914 SER A CA 1
ATOM 958 C C . SER A 1 119 ? 19.116 29.870 49.719 1.00 25.37 914 SER A C 1
ATOM 959 O O . SER A 1 119 ? 20.109 30.603 49.784 1.00 27.22 914 SER A O 1
ATOM 962 N N . LYS A 1 120 ? 18.021 30.060 50.461 1.00 26.12 915 LYS A N 1
ATOM 963 C CA . LYS A 1 120 ? 17.881 31.168 51.425 1.00 27.41 915 LYS A CA 1
ATOM 964 C C . LYS A 1 120 ? 18.083 30.800 52.896 1.00 27.57 915 LYS A C 1
ATOM 965 O O . LYS A 1 120 ? 18.329 31.676 53.719 1.00 27.47 915 LYS A O 1
ATOM 971 N N . ILE A 1 121 ? 17.910 29.539 53.261 1.00 27.69 916 ILE A N 1
ATOM 972 C CA . ILE A 1 121 ? 17.614 29.220 54.656 1.00 28.64 916 ILE A CA 1
ATOM 973 C C . ILE A 1 121 ? 18.748 29.590 55.622 1.00 29.91 916 ILE A C 1
ATOM 974 O O . ILE A 1 121 ? 18.471 30.106 56.713 1.00 30.28 916 ILE A O 1
ATOM 979 N N . LEU A 1 122 ? 20.003 29.337 55.241 1.00 30.88 917 LEU A N 1
ATOM 980 C CA . LEU A 1 122 ? 21.122 29.697 56.117 1.00 32.10 917 LEU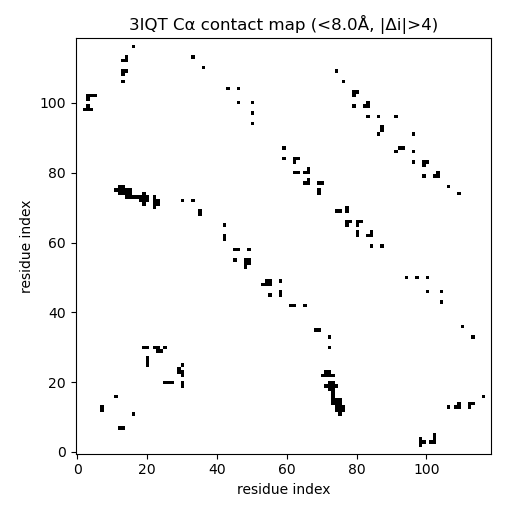 A CA 1
ATOM 981 C C . LEU A 1 122 ? 21.623 31.128 55.827 1.00 33.07 917 LEU A C 1
ATOM 982 O O . LEU A 1 122 ? 22.534 31.612 56.489 1.00 33.34 917 LEU A O 1
ATOM 987 N N . GLY A 1 123 ? 21.005 31.812 54.863 1.00 33.68 918 GLY A N 1
ATOM 988 C CA . GLY A 1 123 ? 21.244 33.247 54.649 1.00 34.18 918 GLY A CA 1
ATOM 989 C C . GLY A 1 123 ? 22.439 33.510 53.766 1.00 34.61 918 GLY A C 1
ATOM 990 O O . GLY A 1 123 ? 22.837 34.656 53.576 1.00 35.38 918 GLY A O 1
#

B-factor: mean 19.95, std 8.14, range [9.78, 56.63]

Radius of gyration: 14.55 Å; Cα contacts (8 Å, |Δi|>4): 116; chains: 1; bounding box: 33×35×39 Å

InterPro domains:
  IPR001789 Signal transduction response regulator, receiver domain [PF00072] (670-780)
  IPR001789 Signal transduction response regulator, receiver domain [PS50110] (669-785)
  IPR001789 Signal transduction response regulator, receiver domain [SM00448] (668-781)
  IPR003594 Histidine kinase/HSP90-like ATPase domain [PF02518] (404-518)
  IPR003594 Histidine kinase/HSP90-like ATPase domain [SM00387] (404-520)
  IPR003660 HAMP domain [PF00672] (198-248)
  IPR003660 HAMP domain [PS50885] (200-252)
  IPR003660 HAMP domain [SM00304] (200-252)
  IPR003661 Signal transduction histidine kinase, dimerisation/phosphoacceptor domain [PF00512] (293-357)
  IPR003661 Signal transduction histidine kinase, dimerisation/phosphoacceptor domain [SM00388] (292-357)
  IPR003661 Signal transduction histidine kinase, dimerisation/phosphoacceptor domain [cd00082] (291-353)
  IPR004358 Signal transduction histidine kinase-related protein, C-terminal [PR00344] (445-459)
  IPR004358 Signal transduction histidine kinase-related protein, C-terminal [PR00344] (463-473)
  IPR004358 Signal transduction histidine kinase-related protein, C-terminal [PR00344] (480-498)
  IPR004358 Signal transduction histidine kinase-related protein, C-terminal [PR00344] (504-517)
  IPR005467 Histidine kinase domain [PS50109] (299-520)
  IPR008207 Signal transduction histidine kinase, phosphotransfer (Hpt) domain [PF01627] (828-910)
  IPR008207 Signal transduction histidine kinase, phosphotransfer (Hpt) domain [PS50894] (822-918)
  IPR008207 Signal transduction histidine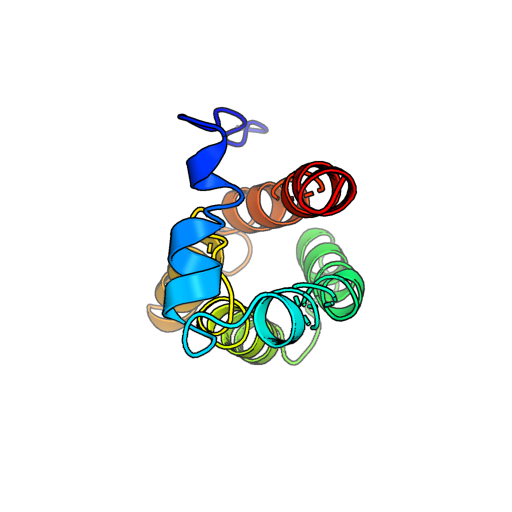 kinase, phosphotransfer (Hpt) domain [SM00073] (819-914)
  IPR008207 Signal transduction histidine kinase, phosphotransfer (Hpt) domain [cd00088] (822-889)

Nearest PDB structures (foldseek):
  3iqt-assembly1_A  TM=1.002E+00  e=1.208E-15  Escherichia coli CFT073
  3myf-assembly1_A  TM=8.915E-01  e=5.056E-05  Shewanella sp. W3-18-1

Sequence (119 aa):
SNAVNEIVVNPNATLDWQLALRQAAGKTDLARDLQLLDFLPEVRRNKVEEQLVGENPEGLVDLIHKLHGSSCGYSGVPRKNLCQLIEQQLRSGTKEEEDLEPELLELLDEDNVAREASKILG